Protein AF-A0A7C4UEM7-F1 (afdb_monomer)

Nearest PDB structures (foldseek):
  6q15-assembly1_M  TM=3.188E-01  e=2.028E+00  Salmonella enterica subsp. enterica serovar Typhimurium str. LT2
  7ah9-assembly1_5J  TM=3.545E-01  e=5.262E+00  Salmonella enterica subsp. enterica serovar Typhimurium str. LT2
  7ah9-assembly1_5C  TM=3.343E-01  e=7.524E+00  Salmonella enterica subsp. enteri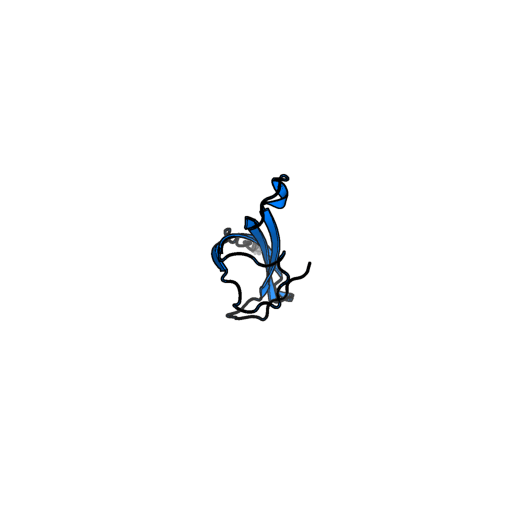ca serovar Typhimurium str. LT2
  6dv6-assembly1_A  TM=2.709E-01  e=4.957E+00  Salmonella enterica subsp. enterica serovar Typhimurium

Sequence (99 aa):
MRWLSTGLVVGMASFAFAEVGEVAFNPAADNRTPPEYRLEPHKFEYRLEPASDLPIAGVSVFRLTFPSPVECPYPENNTVHAEYYRPKGDGPFPGVIVL

Secondary structure (DSSP, 8-state):
---------------PPPEEEEEEE---S-S-S-GGG-PPPEEEEEEEEEEEEETTTTEEEEEEEEE-SS--S-GGGGEEEEEEEEESSS---------

Structure (mmCIF, N/CA/C/O backbone):
data_AF-A0A7C4UEM7-F1
#
_entry.id   AF-A0A7C4UEM7-F1
#
loop_
_atom_site.group_PDB
_atom_site.id
_atom_site.type_symbol
_atom_site.label_atom_id
_atom_site.label_alt_id
_atom_site.label_comp_id
_atom_site.label_asym_id
_atom_site.label_entity_id
_atom_site.label_seq_id
_atom_site.pdbx_PDB_ins_code
_atom_site.Cartn_x
_atom_site.Cartn_y
_atom_site.Cartn_z
_atom_site.occupancy
_atom_site.B_iso_or_equiv
_atom_site.auth_seq_id
_atom_site.auth_comp_id
_atom_site.auth_asym_id
_atom_site.auth_atom_id
_atom_site.pdbx_PDB_model_num
ATOM 1 N N . MET A 1 1 ? -26.920 31.574 45.800 1.00 37.75 1 MET A N 1
ATOM 2 C CA . MET A 1 1 ? -26.860 31.273 44.353 1.00 37.75 1 MET A CA 1
ATOM 3 C C . MET A 1 1 ? -25.631 30.416 44.057 1.00 37.75 1 MET A C 1
ATOM 5 O O . MET A 1 1 ? -24.525 30.928 44.154 1.00 37.75 1 MET A O 1
ATOM 9 N N . ARG A 1 2 ? -25.799 29.120 43.755 1.00 38.47 2 ARG A N 1
ATOM 10 C CA . ARG A 1 2 ? -24.725 28.242 43.247 1.00 38.47 2 ARG A CA 1
ATOM 11 C C . ARG A 1 2 ? -24.796 28.262 41.721 1.00 38.47 2 ARG A C 1
ATOM 13 O O . ARG A 1 2 ? -25.813 27.855 41.173 1.00 38.47 2 ARG A O 1
ATOM 20 N N . TRP A 1 3 ? -23.753 28.754 41.063 1.00 38.06 3 TRP A N 1
ATOM 21 C CA . TRP A 1 3 ? -23.598 28.641 39.615 1.00 38.06 3 TRP A CA 1
ATOM 22 C C . TRP A 1 3 ? -22.927 27.297 39.316 1.00 38.06 3 TRP A C 1
ATOM 24 O O . TRP A 1 3 ? -21.834 27.027 39.807 1.00 38.06 3 TRP A O 1
ATOM 34 N N . LEU A 1 4 ? -23.620 26.430 38.578 1.00 47.09 4 LEU A N 1
ATOM 35 C CA . LEU A 1 4 ? -23.068 25.195 38.025 1.00 47.09 4 LEU A CA 1
ATOM 36 C C . LEU A 1 4 ? -22.391 25.549 36.700 1.00 47.09 4 LEU A C 1
ATOM 38 O O . LEU A 1 4 ? -23.065 25.827 35.712 1.00 47.09 4 LEU A O 1
ATOM 42 N N . SER A 1 5 ? -21.062 25.572 36.693 1.00 43.81 5 SER A N 1
ATOM 43 C CA . SER A 1 5 ? -20.273 25.700 35.471 1.00 43.81 5 SER A CA 1
ATOM 44 C C . SER A 1 5 ? -20.248 24.348 34.761 1.00 43.81 5 SER A C 1
ATOM 46 O O . SER A 1 5 ? -19.537 23.433 35.175 1.00 43.81 5 SER A O 1
ATOM 48 N N . THR A 1 6 ? -21.047 24.206 33.708 1.00 49.16 6 THR A N 1
ATOM 49 C CA . THR A 1 6 ? -20.998 23.062 32.792 1.00 49.16 6 THR A CA 1
ATOM 50 C C . THR A 1 6 ? -19.673 23.103 32.031 1.00 49.16 6 THR A C 1
ATOM 52 O O . THR A 1 6 ? -19.467 23.964 31.179 1.00 49.16 6 THR A O 1
ATOM 55 N N . GLY A 1 7 ? -18.747 22.203 32.364 1.00 43.34 7 GLY A N 1
ATOM 56 C CA . GLY A 1 7 ? -17.500 22.032 31.624 1.00 43.34 7 GLY A CA 1
ATOM 57 C C . GLY A 1 7 ? -17.766 21.366 30.276 1.00 43.34 7 GLY A C 1
ATOM 58 O O . GLY A 1 7 ? -18.149 20.201 30.225 1.00 43.34 7 GLY A O 1
ATOM 59 N N . LEU A 1 8 ? -17.562 22.106 29.188 1.00 49.22 8 LEU A N 1
ATOM 60 C CA . LEU A 1 8 ? -17.485 21.559 27.838 1.00 49.22 8 LEU A CA 1
ATOM 61 C C . LEU A 1 8 ? -16.153 20.807 27.703 1.00 49.22 8 LEU A C 1
ATOM 63 O O . LEU A 1 8 ? -15.094 21.428 27.629 1.00 49.22 8 LEU A O 1
ATOM 67 N N . VAL A 1 9 ? -16.193 19.475 27.673 1.00 49.97 9 VAL A N 1
ATOM 68 C CA . VAL A 1 9 ? -15.040 18.669 27.254 1.00 49.97 9 VAL A CA 1
ATOM 69 C C . VAL A 1 9 ? -15.013 18.681 25.730 1.00 49.97 9 VAL A C 1
ATOM 71 O O . VAL A 1 9 ? -15.777 17.976 25.075 1.00 49.97 9 VAL A O 1
ATOM 74 N N . VAL A 1 10 ? -14.150 19.518 25.158 1.00 50.06 10 VAL A N 1
ATOM 75 C CA . VAL A 1 10 ? -13.795 19.438 23.739 1.00 50.06 10 VAL A CA 1
ATOM 76 C C . VAL A 1 10 ? -12.919 18.200 23.575 1.00 50.06 10 VAL A C 1
ATOM 78 O O . VAL A 1 10 ? -11.793 18.160 24.069 1.00 50.06 10 VAL A O 1
ATOM 81 N N . GLY A 1 11 ? -13.449 17.164 22.926 1.00 43.34 11 GLY A N 1
ATOM 82 C CA . GLY A 1 11 ? -12.663 15.996 22.543 1.00 43.34 11 GLY A CA 1
ATOM 83 C C . GLY A 1 11 ? -11.562 16.423 21.577 1.00 43.34 11 GLY A C 1
ATOM 84 O O . GLY A 1 11 ? -11.850 16.864 20.467 1.00 43.34 11 GLY A O 1
ATOM 85 N N . MET A 1 12 ? -10.301 16.321 21.999 1.00 46.25 12 MET A N 1
ATOM 86 C CA . MET A 1 12 ? -9.169 16.489 21.094 1.00 46.25 12 MET A CA 1
ATOM 87 C C . MET A 1 12 ? -9.154 15.316 20.115 1.00 46.25 12 MET A C 1
ATOM 89 O O . MET A 1 12 ? -8.826 14.192 20.492 1.00 46.25 12 MET A O 1
ATOM 93 N N . ALA A 1 13 ? -9.494 15.578 18.854 1.00 52.34 13 ALA A N 1
ATOM 94 C CA . ALA A 1 13 ? -9.138 14.680 17.767 1.00 52.34 13 ALA A CA 1
ATOM 95 C C . ALA A 1 13 ? -7.604 14.604 17.715 1.00 52.34 13 ALA A C 1
ATOM 97 O O . ALA A 1 13 ? -6.928 15.606 17.478 1.00 52.34 13 ALA A O 1
ATOM 98 N N . SER A 1 14 ? -7.049 13.430 18.010 1.00 51.62 14 SER A N 1
ATOM 99 C CA . SER A 1 14 ? -5.622 13.179 17.847 1.00 51.62 14 SER A CA 1
ATOM 100 C C . SER A 1 14 ? -5.327 13.149 16.347 1.00 51.62 14 SER A C 1
ATOM 102 O O . SER A 1 14 ? -5.790 12.254 15.642 1.00 51.62 14 SER A O 1
ATOM 104 N N . PHE A 1 15 ? -4.608 14.149 15.839 1.00 52.66 15 PHE A N 1
ATOM 105 C CA . PHE A 1 15 ? -4.052 14.083 14.492 1.00 52.66 15 PHE A CA 1
ATOM 106 C C . PHE A 1 15 ? -2.886 13.098 14.531 1.00 52.66 15 PHE A C 1
ATOM 108 O O . PHE A 1 15 ? -1.797 13.429 14.998 1.00 52.66 15 PHE A O 1
ATOM 115 N N . ALA A 1 16 ? -3.130 11.866 14.089 1.00 67.44 16 ALA A N 1
ATOM 116 C CA . ALA A 1 16 ? -2.049 10.935 13.815 1.00 67.44 16 ALA A CA 1
ATOM 117 C C . ALA A 1 16 ? -1.149 11.534 12.717 1.00 67.44 16 ALA A C 1
ATOM 119 O O . ALA A 1 16 ? -1.631 12.165 11.775 1.00 67.44 16 ALA A O 1
ATOM 120 N N . PHE A 1 17 ? 0.164 11.381 12.864 1.00 78.44 17 PHE A N 1
ATOM 121 C CA . PHE A 1 17 ? 1.121 11.806 11.846 1.00 78.44 17 PHE A CA 1
ATOM 122 C C . PHE A 1 17 ? 1.100 10.839 10.660 1.00 78.44 17 PHE A C 1
ATOM 124 O O . PHE A 1 17 ? 0.705 9.682 10.803 1.00 78.44 17 PHE A O 1
ATOM 131 N N . ALA A 1 18 ? 1.533 11.320 9.493 1.00 89.56 18 ALA A N 1
ATOM 132 C CA . ALA A 1 18 ? 1.734 10.461 8.335 1.00 89.56 18 ALA A CA 1
ATOM 133 C C . ALA A 1 18 ? 2.775 9.379 8.661 1.00 89.56 18 ALA A C 1
ATOM 135 O O . ALA A 1 18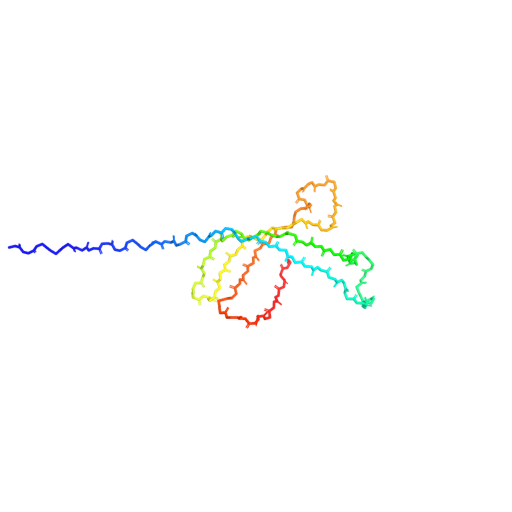 ? 3.872 9.686 9.131 1.00 89.56 18 ALA A O 1
ATOM 136 N N . GLU A 1 19 ? 2.415 8.123 8.415 1.00 95.31 19 GLU A N 1
ATOM 137 C CA . GLU A 1 19 ? 3.305 6.972 8.550 1.00 95.31 19 GLU A CA 1
ATOM 138 C C . GLU A 1 19 ? 4.052 6.795 7.222 1.00 95.31 19 GLU A C 1
ATOM 140 O O . GLU A 1 19 ? 3.458 6.886 6.147 1.00 95.31 19 GLU A O 1
ATOM 145 N N . VAL A 1 20 ? 5.366 6.588 7.289 1.00 97.12 20 VAL A N 1
ATOM 146 C CA . VAL A 1 20 ? 6.211 6.291 6.127 1.00 97.12 20 VAL A CA 1
ATOM 147 C C . VAL A 1 20 ? 6.968 5.003 6.390 1.00 97.12 20 VAL A C 1
ATOM 149 O O . VAL A 1 20 ? 7.379 4.744 7.524 1.00 97.12 20 VAL A O 1
ATOM 152 N N . GLY A 1 21 ? 7.162 4.202 5.352 1.00 96.75 21 GLY A N 1
ATOM 153 C CA . GLY A 1 21 ? 7.860 2.933 5.485 1.00 96.75 21 GLY A CA 1
ATOM 154 C C . GLY A 1 21 ? 8.315 2.368 4.152 1.00 96.75 21 GLY A C 1
ATOM 155 O O . GLY A 1 21 ? 8.098 2.960 3.099 1.00 96.75 21 GLY A O 1
ATOM 156 N N . GLU A 1 22 ? 8.952 1.203 4.222 1.00 97.88 22 GLU A N 1
ATOM 157 C CA . GLU A 1 22 ? 9.429 0.446 3.068 1.00 97.88 22 GLU A CA 1
ATOM 158 C C . GLU A 1 22 ? 8.837 -0.968 3.106 1.00 97.88 22 GLU A C 1
ATOM 160 O O . GLU A 1 22 ? 8.751 -1.588 4.170 1.00 97.88 22 GLU A O 1
ATOM 165 N N . VAL A 1 23 ? 8.454 -1.491 1.941 1.00 96.31 23 VAL A N 1
ATOM 166 C CA . VAL A 1 23 ? 8.093 -2.901 1.752 1.00 96.31 23 VAL A CA 1
ATOM 167 C C . VAL A 1 23 ? 8.925 -3.489 0.619 1.00 96.31 23 VAL A C 1
ATOM 169 O O . VAL A 1 23 ? 9.012 -2.919 -0.467 1.00 96.31 23 VAL A O 1
ATOM 172 N N . ALA A 1 24 ? 9.512 -4.661 0.858 1.00 96.88 24 ALA A N 1
ATOM 173 C CA . ALA A 1 24 ? 10.185 -5.432 -0.177 1.00 96.88 24 ALA A CA 1
ATOM 174 C C . ALA A 1 24 ? 9.190 -6.370 -0.873 1.00 96.88 24 ALA A C 1
ATOM 176 O O . ALA A 1 24 ? 8.557 -7.212 -0.233 1.00 96.88 24 ALA A O 1
ATOM 177 N N . PHE A 1 25 ? 9.089 -6.246 -2.191 1.00 94.69 25 PHE A N 1
ATOM 178 C CA . PHE A 1 25 ? 8.396 -7.186 -3.054 1.00 94.69 25 PHE A CA 1
ATOM 179 C C . PHE A 1 25 ? 9.406 -8.147 -3.674 1.00 94.69 25 PHE A C 1
ATOM 181 O O . PHE A 1 25 ? 10.376 -7.728 -4.308 1.00 94.69 25 PHE A O 1
ATOM 188 N N . ASN A 1 26 ? 9.148 -9.441 -3.515 1.00 94.88 26 ASN A N 1
ATOM 189 C CA . ASN A 1 26 ? 9.863 -10.487 -4.225 1.00 94.88 26 ASN A CA 1
ATOM 190 C C . ASN A 1 26 ? 8.833 -11.343 -4.976 1.00 94.88 26 ASN A C 1
ATOM 192 O O . ASN A 1 26 ? 7.954 -11.913 -4.319 1.00 94.88 26 ASN A O 1
ATOM 196 N N . PRO A 1 27 ? 8.892 -11.423 -6.317 1.00 91.31 27 PRO A N 1
ATOM 197 C CA . PRO A 1 27 ? 7.939 -12.201 -7.091 1.00 91.31 27 PRO A CA 1
ATOM 198 C C . PRO A 1 27 ? 7.988 -13.680 -6.694 1.00 91.31 27 PRO A C 1
ATOM 200 O O . PRO A 1 27 ? 9.044 -14.240 -6.392 1.00 91.31 27 PRO A O 1
ATOM 203 N N . ALA A 1 28 ? 6.822 -14.327 -6.698 1.00 8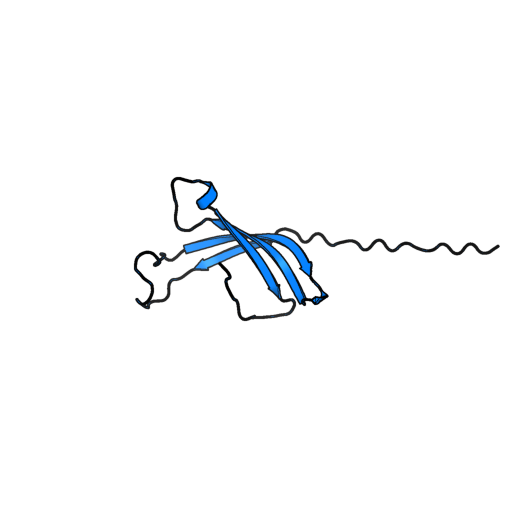7.25 28 ALA A N 1
ATOM 204 C CA . ALA A 1 28 ? 6.748 -15.768 -6.509 1.00 87.25 28 ALA A CA 1
ATOM 205 C C . ALA A 1 28 ? 7.461 -16.482 -7.668 1.00 87.25 28 ALA A C 1
ATOM 207 O O . ALA A 1 28 ? 7.366 -16.061 -8.816 1.00 87.25 28 ALA A O 1
ATOM 208 N N . ALA A 1 29 ? 8.132 -17.599 -7.381 1.00 80.62 29 ALA A N 1
ATOM 209 C CA . ALA A 1 29 ? 8.882 -18.365 -8.380 1.00 80.62 29 ALA A CA 1
ATOM 210 C C . ALA A 1 29 ? 7.996 -19.107 -9.408 1.00 80.62 29 ALA A C 1
ATOM 212 O O . ALA A 1 29 ? 8.515 -19.851 -10.240 1.00 80.62 29 ALA A O 1
ATOM 213 N N . ASP A 1 30 ? 6.670 -18.962 -9.336 1.00 80.81 30 ASP A N 1
ATOM 214 C CA . ASP A 1 30 ? 5.748 -19.624 -10.254 1.00 80.81 30 ASP A CA 1
ATOM 215 C C . ASP A 1 30 ? 5.536 -18.812 -11.543 1.00 80.81 30 ASP A C 1
ATOM 217 O O . ASP A 1 30 ? 5.708 -17.596 -11.587 1.00 80.81 30 ASP A O 1
ATOM 221 N N . ASN A 1 31 ? 5.181 -19.501 -12.627 1.00 80.50 31 ASN A N 1
ATOM 222 C CA . ASN A 1 31 ? 4.998 -18.903 -13.950 1.00 80.50 31 ASN A CA 1
ATOM 223 C C . ASN A 1 31 ? 3.522 -18.662 -14.309 1.00 80.50 31 ASN A C 1
ATOM 225 O O . ASN A 1 31 ? 3.213 -18.465 -15.488 1.00 80.50 31 ASN A O 1
ATOM 229 N N . ARG A 1 32 ? 2.612 -18.691 -13.324 1.00 90.50 32 ARG A N 1
ATOM 230 C CA . ARG A 1 32 ? 1.166 -18.539 -13.565 1.00 90.50 32 ARG A CA 1
ATOM 231 C C . ARG A 1 32 ? 0.793 -17.099 -13.894 1.00 90.50 32 ARG A C 1
ATOM 233 O O . ARG A 1 32 ? -0.190 -16.870 -14.592 1.00 90.50 32 ARG A O 1
ATOM 240 N N . THR A 1 33 ? 1.586 -16.143 -13.421 1.00 89.56 33 THR A N 1
ATOM 241 C CA . THR A 1 33 ? 1.437 -14.725 -13.748 1.00 89.56 33 THR A CA 1
ATOM 242 C C . THR A 1 33 ? 1.745 -14.490 -15.235 1.00 89.56 33 THR A C 1
ATOM 244 O O . THR A 1 33 ? 2.830 -14.885 -15.690 1.00 89.56 33 THR A O 1
ATOM 247 N N . PRO A 1 34 ? 0.839 -13.862 -16.011 1.00 92.06 34 PRO A N 1
ATOM 248 C CA . PRO A 1 34 ? 1.113 -13.466 -17.394 1.00 92.06 34 PRO A CA 1
ATOM 249 C C . PRO A 1 34 ? 2.365 -12.580 -17.500 1.00 92.06 34 PRO A C 1
ATOM 251 O O . PRO A 1 34 ? 2.625 -11.818 -16.567 1.00 92.06 34 PRO A O 1
ATOM 254 N N . PRO A 1 35 ? 3.158 -12.678 -18.586 1.00 89.75 35 PRO A N 1
ATOM 255 C CA . PRO A 1 35 ? 4.424 -11.952 -18.734 1.00 89.75 35 PRO A CA 1
ATOM 256 C C . PRO A 1 35 ? 4.349 -10.451 -18.429 1.00 89.75 35 PRO A C 1
ATOM 258 O O . PRO A 1 35 ? 5.231 -9.926 -17.760 1.00 89.75 35 PRO A O 1
ATOM 261 N N . GLU A 1 36 ? 3.282 -9.786 -18.859 1.00 88.75 36 GLU A N 1
ATOM 262 C CA . GLU A 1 36 ? 3.021 -8.356 -18.674 1.00 88.75 36 GLU A CA 1
ATOM 263 C C . GLU A 1 36 ? 2.782 -7.934 -17.214 1.00 88.75 36 GLU A C 1
ATOM 265 O O . GLU A 1 36 ? 2.915 -6.757 -16.889 1.00 88.75 36 GLU A O 1
ATOM 270 N N . TYR A 1 37 ? 2.468 -8.881 -16.325 1.00 88.81 37 TYR A N 1
ATOM 271 C CA . TYR A 1 37 ? 2.263 -8.644 -14.891 1.00 88.81 37 TYR A CA 1
ATOM 272 C C . TYR A 1 37 ? 3.417 -9.173 -14.030 1.00 88.81 37 TYR A C 1
ATOM 274 O O . TYR A 1 37 ? 3.324 -9.192 -12.800 1.00 88.81 37 TYR A O 1
ATOM 282 N N . ARG A 1 38 ? 4.506 -9.637 -14.652 1.00 90.75 38 ARG A N 1
ATOM 283 C CA . ARG A 1 38 ? 5.705 -10.070 -13.930 1.00 90.75 38 ARG A CA 1
ATOM 284 C C . ARG A 1 38 ? 6.556 -8.852 -13.624 1.00 90.75 38 ARG A C 1
ATOM 286 O O . ARG A 1 38 ? 7.192 -8.291 -14.508 1.00 90.75 38 ARG A O 1
ATOM 293 N N . LEU A 1 39 ? 6.553 -8.462 -12.359 1.00 91.69 39 LEU A N 1
ATOM 294 C CA . LEU A 1 39 ? 7.421 -7.413 -11.850 1.00 91.69 39 LEU A CA 1
ATOM 295 C C . LEU A 1 39 ? 8.728 -8.022 -11.341 1.00 91.69 39 LEU A C 1
ATOM 297 O O . LEU A 1 39 ? 8.722 -9.081 -10.710 1.00 91.69 39 LEU A O 1
ATOM 301 N N . GLU A 1 40 ? 9.831 -7.322 -11.587 1.00 92.62 40 GLU A N 1
ATOM 302 C CA . GLU A 1 40 ? 11.118 -7.616 -10.957 1.00 92.62 40 GLU A CA 1
ATOM 303 C C . GLU A 1 40 ? 11.049 -7.373 -9.436 1.00 92.62 40 GLU A C 1
ATOM 305 O O . GLU A 1 40 ? 10.192 -6.609 -8.969 1.00 92.62 40 GLU A O 1
ATOM 310 N N . PRO A 1 41 ? 11.938 -7.992 -8.634 1.00 95.44 41 PRO A N 1
ATOM 311 C CA . PRO A 1 41 ? 12.066 -7.657 -7.221 1.00 95.44 41 PRO A CA 1
ATOM 312 C C . PRO A 1 41 ? 12.254 -6.147 -7.028 1.00 95.44 41 PRO A C 1
ATOM 314 O O . PRO A 1 41 ? 13.091 -5.525 -7.686 1.00 95.44 41 PRO A O 1
ATOM 317 N N . HIS A 1 42 ? 11.490 -5.553 -6.114 1.00 95.25 42 HIS A N 1
ATOM 318 C CA . HIS A 1 42 ? 11.480 -4.104 -5.924 1.00 95.25 42 HIS A CA 1
ATOM 319 C C . HIS A 1 42 ? 11.249 -3.724 -4.463 1.00 95.25 42 HIS A C 1
ATOM 321 O O . HIS A 1 42 ? 10.655 -4.478 -3.691 1.00 95.25 42 HIS A O 1
ATOM 327 N N . LYS A 1 43 ? 11.712 -2.535 -4.080 1.00 97.31 43 LYS A N 1
ATOM 328 C CA . LYS A 1 43 ? 11.446 -1.939 -2.771 1.00 97.31 43 LYS A CA 1
ATOM 329 C C . LYS A 1 43 ? 10.537 -0.739 -2.955 1.00 97.31 43 LYS A C 1
ATOM 331 O O . LYS A 1 43 ? 10.894 0.189 -3.668 1.00 97.31 43 LYS A O 1
ATOM 336 N N . PHE A 1 44 ? 9.385 -0.764 -2.305 1.00 96.56 44 PHE A N 1
ATOM 337 C CA . PHE A 1 44 ? 8.424 0.325 -2.355 1.00 96.56 44 PHE A CA 1
ATOM 338 C C . PHE A 1 44 ? 8.517 1.145 -1.081 1.00 96.56 44 PHE A C 1
ATOM 340 O O . PHE A 1 44 ? 8.204 0.647 0.002 1.00 96.56 44 PHE A O 1
ATOM 347 N N . GLU A 1 45 ? 8.905 2.406 -1.220 1.00 98.00 45 GLU A N 1
ATOM 348 C CA . GLU A 1 45 ? 8.639 3.406 -0.195 1.00 98.00 45 GLU A CA 1
ATOM 349 C C . GLU A 1 45 ? 7.161 3.791 -0.260 1.00 98.00 45 GLU A C 1
ATOM 351 O O . GLU A 1 45 ? 6.628 4.059 -1.338 1.00 98.00 45 GLU A O 1
ATOM 356 N N . TYR A 1 46 ? 6.491 3.824 0.886 1.00 98.06 46 TYR A N 1
ATOM 357 C CA . TYR A 1 46 ? 5.090 4.209 0.965 1.00 98.06 46 TYR A CA 1
ATOM 358 C C . TYR A 1 46 ? 4.866 5.319 1.983 1.00 98.06 46 TYR A C 1
ATOM 360 O O . TYR A 1 46 ? 5.631 5.505 2.935 1.00 98.06 46 TYR A O 1
ATOM 368 N N . ARG A 1 47 ? 3.753 6.025 1.796 1.00 98.31 47 ARG A N 1
ATOM 369 C CA . ARG A 1 47 ? 3.214 7.003 2.736 1.00 98.31 47 ARG A CA 1
ATOM 370 C C . ARG A 1 47 ? 1.750 6.690 3.019 1.00 98.31 47 ARG A C 1
ATOM 372 O O . ARG A 1 47 ? 0.968 6.484 2.096 1.00 98.31 47 ARG A O 1
ATOM 379 N N . LEU A 1 48 ? 1.385 6.690 4.296 1.00 98.00 48 LEU A N 1
ATOM 380 C CA . LEU A 1 48 ? 0.016 6.583 4.784 1.00 98.00 48 LEU A CA 1
ATOM 381 C C . LEU A 1 48 ? -0.363 7.880 5.488 1.00 98.00 48 LEU A C 1
ATOM 383 O O . LEU A 1 48 ? 0.123 8.183 6.579 1.00 98.00 48 LEU A O 1
ATOM 387 N N . GLU A 1 49 ? -1.263 8.637 4.880 1.00 97.81 49 GLU A N 1
ATOM 388 C CA . GLU A 1 49 ? -1.832 9.831 5.492 1.00 97.81 49 GLU A CA 1
ATOM 389 C C . GLU A 1 49 ? -3.159 9.476 6.172 1.0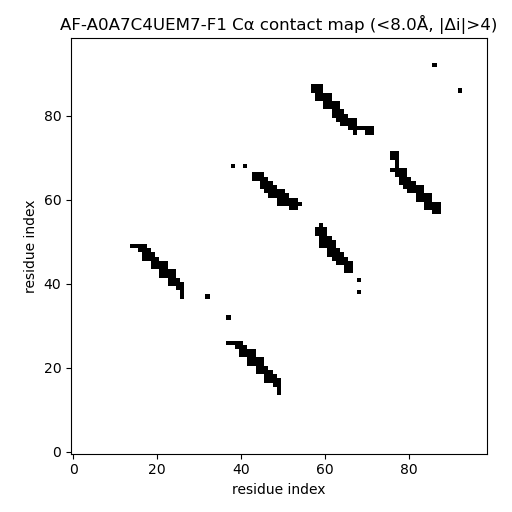0 97.81 49 GLU A C 1
ATOM 391 O O . GLU A 1 49 ? -4.058 8.951 5.508 1.00 97.81 49 GLU A O 1
ATOM 396 N N . PRO A 1 50 ? -3.328 9.740 7.479 1.00 96.88 50 PRO A N 1
ATOM 397 C CA . PRO A 1 50 ? -4.587 9.468 8.166 1.00 96.88 50 PRO A CA 1
ATOM 398 C C . PRO A 1 50 ? -5.751 10.217 7.512 1.00 96.88 50 PRO A C 1
ATOM 400 O O . PRO A 1 50 ? -5.691 11.430 7.312 1.00 96.88 50 PRO A O 1
ATOM 403 N N . ALA A 1 51 ? -6.817 9.491 7.180 1.00 96.12 51 ALA A N 1
ATOM 404 C CA . ALA A 1 51 ? -7.985 10.048 6.505 1.00 96.12 51 ALA A CA 1
ATOM 405 C C . ALA A 1 51 ? -9.211 10.088 7.420 1.00 96.12 51 ALA A C 1
ATOM 407 O O . ALA A 1 51 ? -9.885 11.114 7.511 1.00 96.12 51 ALA A O 1
ATOM 408 N N . SER A 1 52 ? -9.532 8.980 8.091 1.00 95.69 52 SER A N 1
ATOM 409 C CA . SER A 1 52 ? -10.699 8.870 8.976 1.00 95.69 52 SER A CA 1
ATOM 410 C C . SER A 1 52 ? -10.526 7.743 9.985 1.00 95.69 52 SER A C 1
ATOM 412 O O . SER A 1 52 ? -9.867 6.747 9.707 1.00 95.69 52 SER A O 1
ATOM 414 N N . ASP A 1 53 ? -11.161 7.871 11.146 1.00 95.62 53 ASP A N 1
ATOM 415 C CA . ASP A 1 53 ? -11.287 6.780 12.110 1.00 95.62 53 ASP A CA 1
ATOM 416 C C . ASP A 1 53 ? -12.754 6.349 12.196 1.00 95.62 53 ASP A C 1
ATOM 418 O O . ASP A 1 53 ? -13.634 7.180 12.429 1.00 95.62 53 ASP A O 1
ATOM 422 N N . LEU A 1 54 ? -13.026 5.059 11.983 1.00 96.31 54 LEU A N 1
ATOM 423 C CA . LEU A 1 54 ? -14.374 4.491 11.957 1.00 96.31 54 LEU A CA 1
ATOM 424 C C . LEU A 1 54 ? -14.538 3.511 13.131 1.00 96.31 54 LEU A C 1
ATOM 426 O O . LEU A 1 54 ? -14.452 2.293 12.948 1.00 96.31 54 LEU A O 1
ATOM 430 N N . PRO A 1 55 ? -14.776 4.006 14.361 1.00 94.69 55 PRO A N 1
ATOM 431 C CA . PRO A 1 55 ? -14.761 3.174 15.563 1.00 94.69 55 PRO A CA 1
ATOM 432 C C . PRO A 1 55 ? -15.858 2.106 15.583 1.00 94.69 55 PRO A C 1
ATOM 434 O O . PRO A 1 55 ? -15.602 1.005 16.056 1.00 94.69 55 PRO A O 1
ATOM 437 N N . ILE A 1 56 ? -17.044 2.389 15.029 1.00 96.56 56 ILE A N 1
ATOM 438 C CA . ILE A 1 56 ? -18.149 1.415 14.950 1.00 96.56 56 ILE A CA 1
ATOM 439 C C . ILE A 1 56 ? -17.792 0.254 14.012 1.00 96.56 56 ILE A C 1
ATOM 441 O O . ILE A 1 56 ? -18.107 -0.893 14.305 1.00 96.56 56 ILE A O 1
ATOM 445 N N . ALA A 1 57 ? -17.107 0.548 12.904 1.00 96.50 57 ALA A N 1
ATOM 446 C CA . ALA A 1 57 ? -16.643 -0.459 11.952 1.00 96.50 57 ALA A CA 1
ATOM 447 C C . ALA A 1 57 ? -15.327 -1.133 12.387 1.00 96.50 57 ALA A C 1
ATOM 449 O O . ALA A 1 57 ? -14.904 -2.101 11.764 1.00 96.50 57 ALA A O 1
ATOM 450 N N . GLY A 1 58 ? -14.668 -0.627 13.435 1.00 96.81 58 GLY A N 1
ATOM 451 C CA . GLY A 1 58 ? -13.408 -1.171 13.935 1.00 96.81 58 GLY A CA 1
ATOM 452 C C . GLY A 1 58 ? -12.217 -0.965 12.994 1.00 96.81 58 GLY A C 1
ATOM 453 O O . GLY A 1 58 ? -11.281 -1.758 13.044 1.00 96.81 58 GLY A O 1
ATOM 454 N N . VAL A 1 59 ? -12.225 0.075 12.150 1.00 97.44 59 VAL A N 1
ATOM 455 C CA . VAL A 1 59 ? -11.147 0.348 11.179 1.00 97.44 59 VAL A CA 1
ATOM 456 C C . VAL A 1 59 ? -10.652 1.793 11.253 1.00 97.44 59 VAL A C 1
ATOM 458 O O . VAL A 1 59 ? -11.412 2.707 11.579 1.00 97.44 59 VAL A O 1
ATOM 461 N N . SER A 1 60 ? -9.385 2.001 10.908 1.00 97.06 60 SER A N 1
ATOM 462 C CA . SER A 1 60 ? -8.817 3.317 10.602 1.00 97.06 60 SER A CA 1
ATOM 463 C C . SER A 1 60 ? -8.485 3.375 9.111 1.00 97.06 60 SER A C 1
ATOM 465 O O . SER A 1 60 ? -7.956 2.415 8.550 1.00 97.06 60 SER A O 1
ATOM 467 N N . VAL A 1 61 ? -8.822 4.488 8.467 1.00 97.75 61 VAL A N 1
ATOM 468 C CA . VAL A 1 61 ? -8.690 4.697 7.022 1.00 97.75 61 VAL A CA 1
ATOM 469 C C . VAL A 1 61 ? -7.525 5.636 6.745 1.00 97.75 61 VAL A C 1
ATOM 471 O O . VAL A 1 61 ? -7.413 6.697 7.368 1.00 97.75 61 VAL A O 1
ATOM 474 N N . PHE A 1 62 ? -6.690 5.266 5.781 1.00 98.19 62 PHE A N 1
ATOM 475 C CA . PHE A 1 62 ? -5.522 6.028 5.347 1.00 98.19 62 PHE A CA 1
ATOM 476 C C . PHE A 1 62 ? -5.571 6.273 3.841 1.00 98.19 62 PHE A C 1
ATOM 478 O O . PHE A 1 62 ? -6.013 5.408 3.088 1.0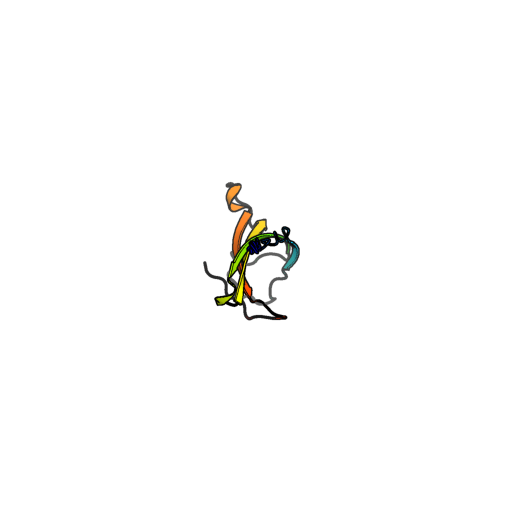0 98.19 62 PHE A O 1
ATOM 485 N N . ARG A 1 63 ? -5.057 7.418 3.391 1.00 98.44 63 ARG A N 1
ATOM 486 C CA . ARG A 1 63 ? -4.662 7.618 1.993 1.00 98.44 63 ARG A CA 1
ATOM 487 C C . ARG A 1 63 ? -3.259 7.055 1.820 1.00 98.44 63 ARG A C 1
ATOM 489 O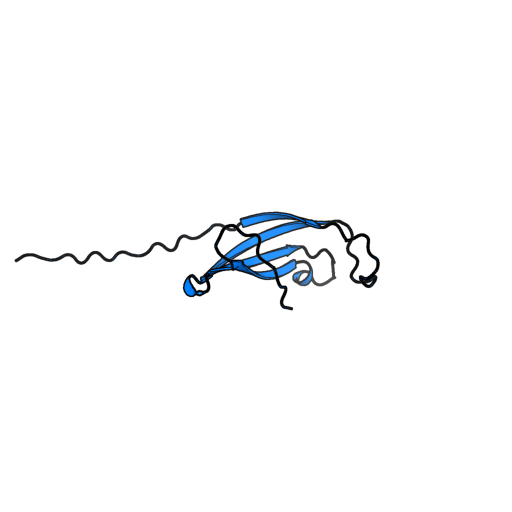 O . ARG A 1 63 ? -2.319 7.552 2.438 1.00 98.44 63 ARG A O 1
ATOM 496 N N . LEU A 1 64 ? -3.143 6.005 1.022 1.00 98.00 64 LEU A N 1
ATOM 497 C CA . LEU A 1 64 ? -1.890 5.350 0.676 1.00 98.00 64 LEU A CA 1
ATOM 498 C C . LEU A 1 64 ? -1.356 5.920 -0.637 1.00 98.00 64 LEU A C 1
ATOM 500 O O . LEU A 1 64 ? -2.090 5.985 -1.625 1.00 98.00 64 LEU A O 1
ATOM 504 N N . THR A 1 65 ? -0.070 6.266 -0.651 1.00 98.19 65 THR A N 1
ATOM 505 C CA . THR A 1 65 ? 0.678 6.555 -1.878 1.00 98.19 65 THR A CA 1
ATOM 506 C C . THR A 1 65 ? 2.030 5.852 -1.904 1.00 98.19 65 THR A C 1
ATOM 508 O O . THR A 1 65 ? 2.672 5.684 -0.865 1.00 98.19 65 THR A O 1
ATOM 511 N N . PHE A 1 66 ? 2.454 5.428 -3.096 1.00 97.62 66 PHE A N 1
ATOM 512 C CA . PHE A 1 66 ? 3.783 4.865 -3.370 1.00 97.62 66 PHE A CA 1
ATOM 513 C C . PHE A 1 66 ? 4.101 4.972 -4.877 1.00 97.62 66 PHE A C 1
ATOM 515 O O . PHE A 1 66 ? 3.170 5.101 -5.680 1.00 97.62 66 PHE A O 1
ATOM 522 N N . PRO A 1 67 ? 5.380 4.951 -5.297 1.00 97.00 67 PRO A N 1
ATOM 523 C CA . PRO A 1 67 ? 5.732 5.011 -6.712 1.00 97.00 67 PRO A CA 1
ATOM 524 C C . PRO A 1 67 ? 5.314 3.727 -7.438 1.00 97.00 67 PRO A C 1
ATOM 526 O O . PRO A 1 67 ? 5.527 2.617 -6.948 1.00 97.00 67 PRO A O 1
ATOM 529 N N . SER A 1 68 ? 4.730 3.875 -8.625 1.00 95.44 68 SER A N 1
ATOM 530 C CA . SER A 1 68 ? 4.446 2.741 -9.504 1.00 95.44 68 SER A CA 1
ATOM 531 C C . SER A 1 68 ? 5.761 2.075 -9.935 1.00 95.44 68 SER A C 1
ATOM 533 O O . SER A 1 68 ? 6.698 2.783 -10.304 1.00 95.44 68 SER A O 1
ATOM 535 N N . PRO A 1 69 ? 5.844 0.732 -9.967 1.00 94.44 69 PRO A N 1
ATOM 536 C CA . PRO A 1 69 ? 7.004 0.035 -10.525 1.00 94.44 69 PRO A CA 1
ATOM 537 C C . PRO A 1 69 ? 7.039 0.080 -12.061 1.00 94.44 69 PRO A C 1
ATOM 539 O O . PRO A 1 69 ? 8.004 -0.375 -12.670 1.00 94.44 69 PRO A O 1
ATOM 542 N N . VAL A 1 70 ? 5.972 0.578 -12.691 1.00 93.25 70 VAL A N 1
ATOM 543 C CA . VAL A 1 70 ? 5.848 0.723 -14.141 1.00 93.25 70 VAL A CA 1
ATOM 544 C C . VAL A 1 70 ? 5.752 2.206 -14.461 1.00 93.25 70 VAL A C 1
ATOM 546 O O . VAL A 1 70 ? 4.764 2.856 -14.114 1.00 93.25 70 VAL A O 1
ATOM 549 N N . GLU A 1 71 ? 6.778 2.727 -15.128 1.00 93.75 71 GLU A N 1
ATOM 550 C CA . GLU A 1 71 ? 6.799 4.106 -15.603 1.00 93.75 71 GLU A CA 1
ATOM 551 C C . GLU A 1 71 ? 6.026 4.247 -16.912 1.00 93.75 71 GLU A C 1
ATOM 553 O O . GLU A 1 71 ? 6.076 3.395 -17.805 1.00 93.75 71 GLU A O 1
ATOM 558 N N . CYS A 1 72 ? 5.345 5.375 -17.057 1.00 95.06 72 CYS A N 1
ATOM 559 C CA . CYS A 1 72 ? 4.725 5.772 -18.304 1.00 95.06 72 CYS A CA 1
ATOM 560 C C . CYS A 1 72 ? 4.918 7.280 -18.563 1.00 95.06 72 CYS A C 1
ATOM 562 O O . CYS A 1 72 ? 5.355 8.019 -17.674 1.00 95.06 72 CYS A O 1
ATOM 564 N N . PRO A 1 73 ? 4.582 7.766 -19.775 1.00 97.62 73 PRO A N 1
ATOM 565 C CA . PRO A 1 73 ? 4.743 9.175 -20.141 1.00 97.62 73 PRO A CA 1
ATOM 566 C C . PRO A 1 73 ? 3.858 10.154 -19.359 1.00 97.62 73 PRO A C 1
ATOM 568 O O . PRO A 1 73 ? 4.056 11.360 -19.480 1.00 97.62 73 PRO A O 1
ATOM 571 N N . TYR A 1 74 ? 2.873 9.655 -18.608 1.00 97.38 74 TYR A N 1
ATOM 572 C CA . TYR A 1 74 ? 1.938 10.452 -17.817 1.00 97.38 74 TYR A CA 1
ATOM 573 C C . TYR A 1 74 ? 2.394 10.447 -16.351 1.00 97.38 74 TYR A C 1
ATOM 575 O O . TYR A 1 74 ? 2.242 9.419 -15.686 1.00 97.38 74 TYR A O 1
ATOM 583 N N . PRO A 1 75 ? 2.975 11.547 -15.835 1.00 94.50 75 PRO A N 1
ATOM 584 C CA . PRO A 1 75 ? 3.571 11.576 -14.498 1.00 94.50 75 PRO A CA 1
ATOM 585 C C . PRO A 1 75 ? 2.608 11.170 -13.379 1.00 94.50 75 PRO A C 1
ATOM 587 O O . PRO A 1 75 ? 3.026 10.565 -12.394 1.00 94.50 75 PRO A O 1
ATOM 590 N N . GLU A 1 76 ? 1.319 11.460 -13.543 1.00 94.12 76 GLU A N 1
ATOM 591 C CA . GLU A 1 76 ? 0.262 11.141 -12.585 1.00 94.12 76 GLU A CA 1
ATOM 592 C C . GLU A 1 76 ? 0.115 9.628 -12.373 1.00 94.12 76 GLU A C 1
ATOM 594 O O . GLU A 1 76 ? -0.126 9.179 -11.258 1.00 94.12 76 GLU A O 1
ATOM 599 N N . ASN A 1 77 ? 0.333 8.833 -13.423 1.00 95.62 77 ASN A N 1
ATOM 600 C CA . ASN A 1 77 ? 0.234 7.373 -13.37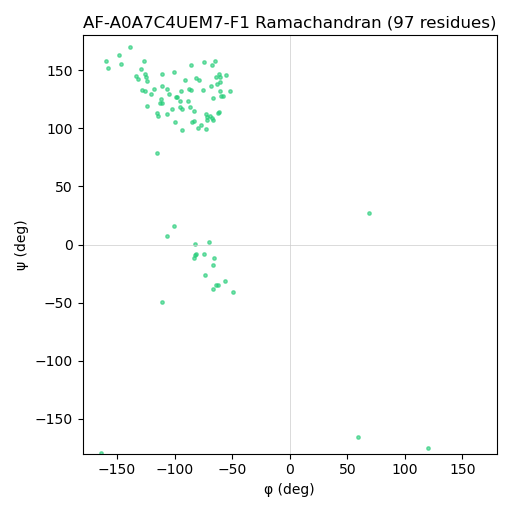1 1.00 95.62 77 ASN A CA 1
ATOM 601 C C . ASN A 1 77 ? 1.495 6.709 -12.799 1.00 95.62 77 ASN A C 1
ATOM 603 O O . ASN A 1 77 ? 1.495 5.506 -12.541 1.00 95.62 77 ASN A O 1
ATOM 607 N N . ASN A 1 78 ? 2.569 7.474 -12.585 1.00 97.00 78 ASN A N 1
ATOM 608 C CA . ASN A 1 78 ? 3.794 6.963 -11.968 1.00 97.00 78 ASN A CA 1
ATOM 609 C C . ASN A 1 78 ? 3.692 6.943 -10.431 1.00 97.00 78 ASN A C 1
ATOM 611 O O . ASN A 1 78 ? 4.624 6.511 -9.755 1.00 97.00 78 ASN A O 1
ATOM 615 N N . THR A 1 79 ? 2.554 7.370 -9.871 1.00 97.50 79 THR A N 1
ATOM 616 C CA . THR A 1 79 ? 2.217 7.244 -8.448 1.00 97.50 79 THR A CA 1
ATOM 617 C C . THR A 1 79 ? 0.940 6.430 -8.294 1.00 97.50 79 THR A C 1
ATOM 619 O O . THR A 1 79 ? -0.080 6.720 -8.915 1.00 97.50 79 THR A O 1
ATOM 622 N N . VAL A 1 80 ? 0.978 5.413 -7.439 1.00 97.38 80 VAL A N 1
ATOM 623 C CA . VAL A 1 80 ? -0.216 4.662 -7.056 1.00 97.38 80 VAL A CA 1
ATOM 624 C C . VAL A 1 80 ? -0.895 5.382 -5.899 1.00 97.38 80 VAL A C 1
ATOM 626 O O . VAL A 1 80 ? -0.247 5.742 -4.917 1.00 97.38 80 VAL A O 1
ATOM 629 N N . HIS A 1 81 ? -2.209 5.555 -6.008 1.00 97.56 81 HIS A N 1
ATOM 630 C CA . HIS A 1 81 ? -3.066 6.113 -4.969 1.00 97.56 81 HIS A CA 1
ATOM 631 C C . HIS A 1 81 ? -4.102 5.069 -4.547 1.00 97.56 81 HIS A C 1
ATOM 633 O O . HIS A 1 81 ? -4.737 4.456 -5.404 1.00 97.56 81 HIS A O 1
ATOM 639 N N . ALA A 1 82 ? -4.298 4.878 -3.243 1.00 98.19 82 ALA A N 1
ATOM 640 C CA . ALA A 1 82 ? -5.326 3.982 -2.718 1.00 98.19 82 ALA A CA 1
ATOM 641 C C . ALA A 1 82 ? -5.878 4.466 -1.372 1.00 98.19 82 ALA A C 1
ATOM 643 O O . ALA A 1 82 ? -5.254 5.265 -0.671 1.00 98.19 82 ALA A O 1
ATOM 644 N N . GLU A 1 83 ? -7.032 3.933 -0.978 1.00 98.00 83 GLU A N 1
ATOM 645 C CA . GLU A 1 83 ? -7.496 3.994 0.406 1.00 98.00 83 GLU A CA 1
ATOM 646 C C . GLU A 1 83 ? -7.183 2.676 1.109 1.00 98.00 83 GLU A C 1
ATOM 648 O O . GLU A 1 83 ? -7.558 1.598 0.648 1.00 98.00 83 GLU A O 1
ATOM 653 N N . TYR A 1 84 ? -6.503 2.762 2.247 1.00 97.69 84 TYR A N 1
ATOM 654 C CA . TYR A 1 84 ? -6.177 1.610 3.069 1.00 97.69 84 TYR A CA 1
ATOM 655 C C . TYR A 1 84 ? -7.048 1.587 4.323 1.00 97.69 84 TYR A C 1
ATOM 657 O O . TYR A 1 84 ? -6.914 2.428 5.212 1.00 97.69 84 TYR A O 1
ATOM 665 N N . TYR A 1 85 ? -7.935 0.598 4.393 1.00 97.62 85 TYR A N 1
ATOM 666 C CA . TYR A 1 85 ? -8.803 0.334 5.537 1.00 97.62 85 TYR A CA 1
ATOM 667 C C . TYR A 1 85 ? -8.121 -0.686 6.452 1.00 97.62 85 TYR A C 1
ATOM 669 O O . TYR A 1 85 ? -8.163 -1.889 6.195 1.00 97.62 85 TYR A O 1
ATOM 677 N N . ARG A 1 86 ? -7.475 -0.209 7.520 1.00 96.62 86 ARG A N 1
ATOM 678 C CA . ARG A 1 86 ? -6.736 -1.047 8.476 1.00 96.62 86 ARG A CA 1
ATOM 679 C C . ARG A 1 86 ? -7.622 -1.402 9.676 1.00 96.62 86 ARG A C 1
ATOM 681 O O . ARG A 1 86 ? -8.026 -0.485 10.398 1.00 96.62 86 ARG A O 1
ATOM 688 N N . PRO A 1 87 ? -7.915 -2.690 9.939 1.00 97.50 87 PRO A N 1
ATOM 689 C CA . PRO A 1 87 ? -8.616 -3.094 11.155 1.00 97.50 87 PRO A CA 1
ATOM 690 C C . PRO A 1 87 ? -7.833 -2.731 12.421 1.00 97.50 87 PRO A C 1
ATOM 692 O O . PRO A 1 87 ? -6.601 -2.743 12.429 1.00 97.50 87 PRO A O 1
ATOM 695 N N . LYS A 1 88 ? -8.550 -2.408 13.499 1.00 95.56 88 LYS A N 1
ATOM 696 C CA . LYS A 1 88 ? -7.970 -2.178 14.830 1.00 95.56 88 LYS A CA 1
ATOM 697 C C . LYS A 1 88 ? -7.662 -3.517 15.513 1.00 95.56 88 LYS A C 1
ATOM 699 O O . LYS A 1 88 ? -8.461 -4.446 15.435 1.00 95.56 88 LYS A O 1
ATOM 704 N N . GLY A 1 89 ? -6.541 -3.589 16.230 1.00 93.94 89 GLY A N 1
ATOM 705 C CA . GLY A 1 89 ? -6.072 -4.786 16.941 1.00 93.94 89 GLY A CA 1
ATOM 706 C C . GLY A 1 89 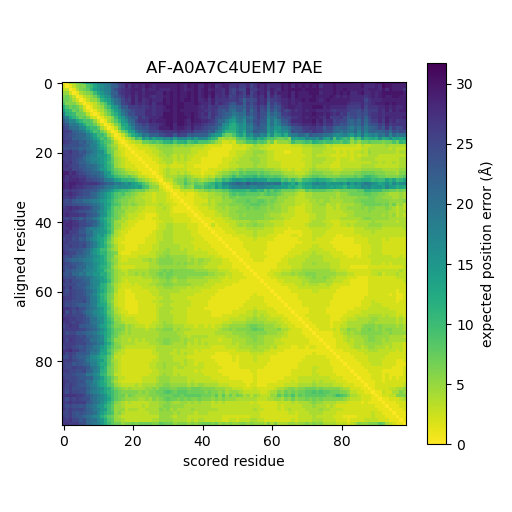? -4.698 -5.256 16.456 1.00 93.94 89 GLY A C 1
ATOM 707 O O . GLY A 1 89 ? -4.081 -4.601 15.619 1.00 93.94 89 GLY A O 1
ATOM 708 N N . ASP A 1 90 ? -4.235 -6.393 16.976 1.00 94.31 90 ASP A N 1
ATOM 709 C CA . ASP A 1 90 ? -2.835 -6.825 16.827 1.00 94.31 90 ASP A CA 1
ATOM 710 C C . ASP A 1 90 ? -2.523 -7.544 15.497 1.00 94.31 90 ASP A C 1
ATOM 712 O O . ASP A 1 90 ? -1.357 -7.731 15.154 1.00 94.31 90 ASP A O 1
ATOM 716 N N . GLY A 1 91 ? -3.545 -7.919 14.716 1.00 93.62 91 GLY A N 1
ATOM 717 C CA . GLY A 1 91 ? -3.373 -8.632 13.444 1.00 93.62 91 GLY A CA 1
ATOM 718 C C . GLY A 1 91 ? -2.652 -9.993 13.577 1.00 93.62 91 GLY A C 1
ATOM 719 O O . GLY A 1 91 ? -2.545 -10.532 14.678 1.00 93.62 91 GLY A O 1
ATOM 720 N N . PRO A 1 92 ? -2.173 -10.588 12.462 1.00 95.00 92 PRO A N 1
ATOM 721 C CA . PRO A 1 92 ? -2.402 -10.161 11.083 1.00 95.00 92 PRO A CA 1
ATOM 722 C C . PRO A 1 92 ? -3.869 -10.344 10.675 1.00 95.00 92 PRO A C 1
ATOM 724 O O . PRO A 1 92 ? -4.578 -11.202 11.198 1.00 95.00 92 PRO A O 1
ATOM 727 N N . PHE A 1 93 ? -4.317 -9.547 9.709 1.00 96.06 93 PHE A N 1
ATOM 728 C CA . PHE A 1 93 ? -5.663 -9.643 9.149 1.00 96.06 93 PHE A CA 1
ATOM 729 C C . PHE A 1 93 ? -5.598 -10.153 7.707 1.00 96.06 93 PHE A C 1
ATOM 731 O O . PHE A 1 93 ? -4.644 -9.827 6.996 1.00 96.06 93 PHE A O 1
ATOM 738 N N . PRO A 1 94 ? -6.594 -10.926 7.239 1.00 96.25 94 PRO A N 1
ATOM 739 C CA . PRO A 1 94 ? -6.731 -11.192 5.815 1.00 96.25 94 PRO A CA 1
ATOM 740 C C . PRO A 1 94 ? -6.937 -9.868 5.065 1.00 96.25 94 PRO A C 1
ATOM 742 O O . PRO A 1 94 ? -7.748 -9.037 5.470 1.00 96.25 94 PRO A O 1
ATOM 745 N N . GLY A 1 95 ? -6.189 -9.677 3.980 1.00 95.31 95 GLY A N 1
ATOM 746 C CA . GLY A 1 95 ? -6.289 -8.503 3.116 1.00 95.31 95 GLY A CA 1
ATOM 747 C C . GLY A 1 95 ? -7.099 -8.793 1.857 1.00 95.31 95 GLY A C 1
ATOM 748 O O . GLY A 1 95 ? -7.065 -9.905 1.329 1.00 95.31 95 GLY A O 1
ATOM 749 N N . VAL A 1 96 ? -7.793 -7.776 1.354 1.00 97.12 96 VAL A N 1
ATOM 750 C CA . VAL A 1 96 ? -8.437 -7.788 0.037 1.00 97.12 96 VAL A CA 1
ATOM 751 C C . VAL A 1 96 ? -8.080 -6.502 -0.696 1.00 97.12 96 VAL A C 1
ATOM 753 O O . VAL A 1 96 ? -7.988 -5.441 -0.081 1.00 97.12 96 VAL A O 1
ATOM 756 N N . ILE A 1 97 ? -7.873 -6.606 -2.006 1.00 96.44 97 ILE A N 1
ATOM 757 C CA . ILE A 1 97 ? -7.710 -5.462 -2.900 1.00 96.44 97 ILE A CA 1
ATOM 758 C C . ILE A 1 97 ? -9.006 -5.304 -3.690 1.00 96.44 97 ILE A C 1
ATOM 760 O O . ILE A 1 97 ? -9.509 -6.278 -4.252 1.00 96.44 97 ILE A O 1
ATOM 764 N N . VAL A 1 98 ? -9.540 -4.086 -3.712 1.00 96.50 98 VAL A N 1
ATOM 765 C CA . VAL A 1 98 ? -10.704 -3.707 -4.518 1.00 96.50 98 VAL A CA 1
ATOM 766 C C . VAL A 1 98 ? -10.210 -2.728 -5.577 1.00 96.50 98 VAL A C 1
ATOM 768 O O . VAL A 1 98 ? -9.599 -1.720 -5.223 1.00 96.50 98 VAL A O 1
ATOM 771 N N . LEU A 1 99 ? -10.414 -3.083 -6.848 1.00 89.94 99 LEU A N 1
ATOM 772 C CA . LEU A 1 99 ? -10.003 -2.318 -8.029 1.00 89.94 99 LEU A CA 1
ATOM 773 C C . LEU A 1 99 ? -11.188 -1.554 -8.620 1.00 89.94 99 LEU A C 1
ATOM 775 O O . LEU A 1 99 ? -12.297 -2.138 -8.636 1.00 89.94 99 LEU A O 1
#

pLDDT: mean 87.06, std 18.0, range [37.75, 98.44]

Radius of gyration: 20.74 Å; Cα contacts (8 Å, |Δi|>4): 129; chains: 1; bounding box: 39×51×64 Å

Solvent-accessible surface area (backbone atoms only — not comparable to full-atom values): 6619 Å² total; per-residue (Å²): 138,87,83,82,80,81,79,82,80,77,79,78,80,79,80,67,71,68,47,71,52,75,46,80,48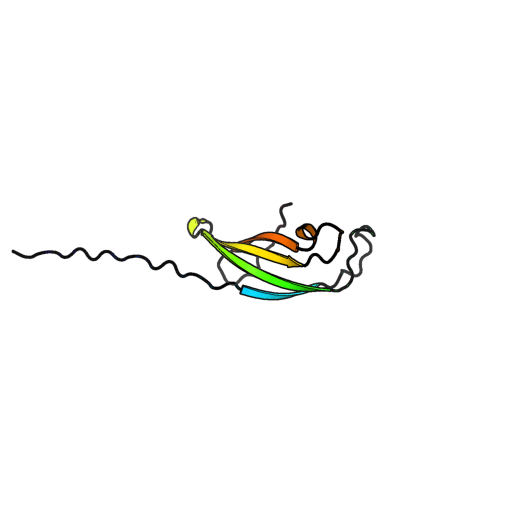,68,66,72,95,64,80,84,63,56,78,94,72,63,61,75,71,45,74,42,55,38,39,35,38,70,69,49,77,38,74,91,80,41,31,39,33,22,43,33,36,33,68,40,96,58,81,60,99,49,73,74,65,30,43,44,75,46,79,43,78,43,69,70,76,90,67,91,70,93,82,84,88,87,133

Foldseek 3Di:
DDDDDDDDDDDDDDQDDKDKDKDWDPDDPDPPDDPVPDAHTDIKIKIWGFDDDDVVVQWTKTWMKTADSDDDPDVVNRMDTDIDTGGDDDDDDDDDDDD

Mean predicted aligned error: 8.81 Å